Protein AF-A0A2N6F2G3-F1 (afdb_monomer_lite)

Foldseek 3Di:
DPDPVQLVVLLCPQPPQVPWDKDWDWDQDPVGAIAIEIETEDPRDDPVCCVPRNQVSNQVRVVVVHDWDPVDPFTRYKYFYAYPVGTDDIHTHD

Secondary structure (DSSP, 8-state):
---HHHHHHHHHTSTTTTTSEEEEEEEE-TTS-EEEEEEEE-SS--HHHIIIIIHHHHHHHHTTTS---TT-TT-SEEEEEEETTEEEEEE---

Structure (mmCIF, N/CA/C/O backbone):
data_AF-A0A2N6F2G3-F1
#
_entry.id   AF-A0A2N6F2G3-F1
#
loop_
_atom_site.group_PDB
_atom_site.id
_atom_site.type_symbol
_atom_site.label_atom_id
_atom_site.label_alt_id
_atom_site.label_comp_id
_atom_site.label_asym_id
_atom_site.label_entity_id
_atom_site.label_seq_id
_atom_site.pdbx_PDB_ins_code
_atom_site.Cartn_x
_atom_site.Cartn_y
_atom_site.Cartn_z
_atom_site.occupancy
_atom_site.B_iso_or_equiv
_atom_site.auth_seq_id
_atom_site.auth_comp_id
_atom_site.auth_asym_id
_atom_site.auth_atom_id
_atom_site.pdbx_PDB_model_num
ATOM 1 N N . MET A 1 1 ? -19.729 -1.629 9.096 1.00 50.81 1 MET A N 1
ATOM 2 C CA . MET A 1 1 ? -18.829 -2.278 8.124 1.00 50.81 1 MET A CA 1
ATOM 3 C C . MET A 1 1 ? -18.410 -1.205 7.137 1.00 50.81 1 MET A C 1
ATOM 5 O O . MET A 1 1 ? -19.274 -0.649 6.472 1.00 50.81 1 MET A O 1
ATOM 9 N N . MET A 1 2 ? -17.144 -0.799 7.157 1.00 56.72 2 MET A N 1
ATOM 10 C CA . MET A 1 2 ? -16.638 0.204 6.222 1.00 56.72 2 MET A CA 1
ATOM 11 C C . MET A 1 2 ? -16.673 -0.402 4.816 1.00 56.72 2 MET A C 1
ATOM 13 O O . MET A 1 2 ? -16.222 -1.533 4.633 1.00 56.72 2 MET A O 1
ATOM 17 N N . THR A 1 3 ? -17.303 0.274 3.855 1.00 63.66 3 THR A N 1
ATOM 18 C CA . THR A 1 3 ? -17.503 -0.307 2.525 1.00 63.66 3 THR A CA 1
ATOM 19 C C . THR A 1 3 ? -16.188 -0.328 1.761 1.00 63.66 3 THR A C 1
ATOM 21 O O . THR A 1 3 ? -15.356 0.576 1.863 1.00 63.66 3 THR A O 1
ATOM 24 N N . THR A 1 4 ? -16.004 -1.386 0.981 1.00 62.72 4 THR A N 1
ATOM 25 C CA . THR A 1 4 ? -14.844 -1.630 0.124 1.00 62.72 4 THR A CA 1
ATOM 26 C C . THR A 1 4 ? -14.483 -0.407 -0.726 1.00 62.72 4 THR A C 1
ATOM 28 O O . THR A 1 4 ? -13.304 -0.151 -0.947 1.00 62.72 4 THR A O 1
ATOM 31 N N . ASP A 1 5 ? -15.449 0.391 -1.159 1.00 70.81 5 ASP A N 1
ATOM 32 C CA . ASP A 1 5 ? -15.207 1.542 -2.035 1.00 70.81 5 ASP A CA 1
ATOM 33 C C . ASP A 1 5 ? -14.374 2.644 -1.372 1.00 70.81 5 ASP A C 1
ATOM 35 O O . ASP A 1 5 ? -13.566 3.284 -2.039 1.00 70.81 5 ASP A O 1
ATOM 39 N N . VAL A 1 6 ? -14.486 2.814 -0.050 1.00 77.88 6 VAL A N 1
ATOM 40 C CA . VAL A 1 6 ? -13.778 3.885 0.665 1.00 77.88 6 VAL A CA 1
ATOM 41 C C . VAL A 1 6 ? -12.271 3.637 0.696 1.00 77.88 6 VAL A C 1
ATOM 43 O O . VAL A 1 6 ? -11.500 4.570 0.510 1.00 77.88 6 VAL A O 1
ATOM 46 N N . LEU A 1 7 ? -11.837 2.388 0.885 1.00 79.00 7 LEU A N 1
ATOM 47 C CA . LEU A 1 7 ? -10.413 2.038 0.972 1.00 79.00 7 LEU A CA 1
ATOM 48 C C . LEU A 1 7 ? -9.697 2.175 -0.376 1.00 79.00 7 LEU A C 1
ATOM 50 O O . LEU A 1 7 ? -8.578 2.680 -0.438 1.00 79.00 7 LEU A O 1
ATOM 54 N N . GLU A 1 8 ? -10.344 1.744 -1.463 1.00 76.62 8 GLU A N 1
ATOM 55 C CA . GLU A 1 8 ? -9.773 1.897 -2.805 1.00 76.62 8 GLU A CA 1
ATOM 56 C C . GLU A 1 8 ? -9.733 3.364 -3.223 1.00 76.62 8 GLU A C 1
ATOM 58 O O . GLU A 1 8 ? -8.705 3.835 -3.702 1.00 76.62 8 GLU A O 1
ATOM 63 N N . GLU A 1 9 ? -10.821 4.096 -2.992 1.00 81.38 9 GLU A N 1
ATOM 64 C CA . GLU A 1 9 ? -10.885 5.527 -3.268 1.00 81.38 9 GLU A CA 1
ATOM 65 C C . GLU A 1 9 ? -9.810 6.293 -2.491 1.00 81.38 9 GLU A C 1
ATOM 67 O O . GLU A 1 9 ? -9.147 7.174 -3.035 1.00 81.38 9 GLU A O 1
ATOM 72 N N . ALA A 1 10 ? -9.577 5.927 -1.231 1.00 84.50 10 ALA A N 1
ATOM 73 C CA . ALA A 1 10 ? -8.562 6.571 -0.418 1.00 84.50 10 ALA A CA 1
ATOM 74 C C . ALA A 1 10 ? -7.148 6.347 -0.992 1.00 84.50 10 ALA A C 1
ATOM 76 O O . ALA A 1 10 ? -6.387 7.304 -1.132 1.00 84.50 10 ALA A O 1
ATOM 77 N N . ILE A 1 11 ? -6.811 5.127 -1.423 1.00 84.31 11 ILE A N 1
ATOM 78 C CA . ILE A 1 11 ? -5.513 4.847 -2.064 1.00 84.31 11 ILE A CA 1
ATOM 79 C C . ILE A 1 11 ? -5.394 5.524 -3.426 1.00 84.31 11 ILE A C 1
ATOM 81 O O . ILE A 1 11 ? -4.333 6.050 -3.755 1.00 84.31 11 ILE A O 1
ATOM 85 N N . ARG A 1 12 ? -6.468 5.560 -4.220 1.00 84.19 12 ARG A N 1
ATOM 86 C CA . ARG A 1 12 ? -6.473 6.241 -5.524 1.00 84.19 12 ARG A CA 1
ATOM 87 C C . ARG A 1 12 ? -6.195 7.740 -5.413 1.00 84.19 12 ARG A C 1
ATOM 89 O O . ARG A 1 12 ? -5.705 8.331 -6.375 1.00 84.19 12 ARG A O 1
ATOM 96 N N . ARG A 1 13 ? -6.468 8.350 -4.254 1.00 85.56 13 ARG A N 1
ATOM 97 C CA . ARG A 1 13 ? -6.136 9.755 -3.961 1.00 85.56 13 ARG A CA 1
ATOM 98 C C . ARG A 1 13 ? -4.654 9.985 -3.679 1.00 85.56 13 ARG A C 1
ATOM 100 O O . ARG A 1 13 ? -4.216 11.134 -3.728 1.00 85.56 13 ARG A O 1
ATOM 107 N N . VAL A 1 14 ? -3.869 8.937 -3.424 1.00 86.88 14 VAL A N 1
ATOM 108 C CA . VAL A 1 14 ? -2.413 9.063 -3.338 1.00 86.88 14 VAL A CA 1
ATOM 109 C C . VAL A 1 14 ? -1.873 9.383 -4.733 1.00 86.88 14 VAL A C 1
ATOM 111 O O . VAL A 1 14 ? -2.027 8.616 -5.689 1.00 86.88 14 VAL A O 1
ATOM 114 N N . LYS A 1 15 ? -1.243 10.555 -4.861 1.00 81.88 15 LYS A N 1
ATOM 115 C CA . LYS A 1 15 ? -0.630 11.011 -6.113 1.00 81.88 15 LYS A CA 1
ATOM 116 C C . LYS A 1 15 ? 0.387 9.971 -6.597 1.00 81.88 15 LYS A C 1
ATOM 118 O O . LYS A 1 15 ? 1.212 9.527 -5.815 1.00 81.88 15 LYS A O 1
ATOM 123 N N . GLY A 1 16 ? 0.314 9.597 -7.875 1.00 79.69 16 GLY A N 1
ATOM 124 C CA . GLY A 1 16 ? 1.142 8.538 -8.474 1.00 79.69 16 GLY A CA 1
ATOM 125 C C . GLY A 1 16 ? 0.425 7.188 -8.600 1.00 79.69 16 GLY A C 1
ATOM 126 O O . GLY A 1 16 ? 0.755 6.401 -9.481 1.00 79.69 16 GLY A O 1
ATOM 127 N N . LEU A 1 17 ? -0.634 6.948 -7.816 1.00 85.88 17 LEU A N 1
ATOM 128 C CA . LEU A 1 17 ? -1.391 5.690 -7.865 1.00 85.88 17 LEU A CA 1
ATOM 129 C C . LEU A 1 17 ? -2.667 5.755 -8.717 1.00 85.88 17 LEU A C 1
ATOM 131 O O . LEU A 1 17 ? -3.229 4.718 -9.061 1.00 85.88 17 LEU A O 1
ATOM 135 N N . SER A 1 18 ? -3.117 6.946 -9.118 1.00 81.06 18 SER A N 1
ATOM 136 C CA . SER A 1 18 ? -4.379 7.137 -9.854 1.00 81.06 18 SER A CA 1
ATOM 137 C C . SER A 1 18 ? -4.449 6.398 -11.198 1.00 81.06 18 SER A C 1
ATOM 139 O O . SER A 1 18 ? -5.534 6.006 -11.623 1.00 81.06 18 SER A O 1
ATOM 141 N N . LEU A 1 19 ? -3.302 6.181 -11.848 1.00 79.25 19 LEU A N 1
ATOM 142 C CA . LEU A 1 19 ? -3.184 5.476 -13.132 1.00 79.25 19 LEU A CA 1
ATOM 143 C C . LEU A 1 19 ? -2.952 3.964 -12.980 1.00 79.25 19 LEU A C 1
ATOM 145 O O . LEU A 1 19 ? -2.891 3.249 -13.981 1.00 79.25 19 LEU A O 1
ATOM 149 N N . CYS A 1 20 ? -2.802 3.473 -11.750 1.00 85.38 20 CYS A N 1
ATOM 150 C CA . CYS A 1 20 ? -2.522 2.069 -11.489 1.00 85.38 20 CYS A CA 1
ATOM 151 C C . CYS A 1 20 ? -3.805 1.226 -11.498 1.00 85.38 20 CYS A C 1
ATOM 153 O O . CYS A 1 20 ? -4.921 1.715 -11.278 1.00 85.38 20 CYS A O 1
ATOM 155 N N . ARG A 1 21 ? -3.639 -0.076 -11.745 1.00 86.62 21 ARG A N 1
ATOM 156 C CA . ARG A 1 21 ? -4.708 -1.063 -11.564 1.00 86.62 21 ARG A CA 1
ATOM 157 C C . ARG A 1 21 ? -4.634 -1.629 -10.155 1.00 86.62 21 ARG A C 1
ATOM 159 O O . ARG A 1 21 ? -3.546 -1.837 -9.629 1.00 86.62 21 ARG A O 1
ATOM 166 N N . PHE A 1 22 ? -5.795 -1.895 -9.567 1.00 85.88 22 PHE A N 1
ATOM 167 C CA . PHE A 1 22 ? -5.894 -2.381 -8.197 1.00 85.88 22 PHE A CA 1
ATOM 168 C C . PHE A 1 22 ? -6.645 -3.705 -8.162 1.00 85.88 22 PHE A C 1
ATOM 170 O O . PHE A 1 22 ? -7.708 -3.835 -8.767 1.00 85.88 22 PHE A O 1
ATOM 177 N N . ALA A 1 23 ? -6.109 -4.662 -7.415 1.00 84.12 23 ALA A N 1
ATOM 178 C CA . ALA A 1 23 ? -6.828 -5.847 -6.972 1.00 84.12 23 ALA A CA 1
ATOM 179 C C . ALA A 1 23 ? -6.767 -5.917 -5.448 1.00 84.12 23 ALA A C 1
ATOM 181 O O . ALA A 1 23 ? -5.814 -5.447 -4.829 1.00 84.12 23 ALA A O 1
ATOM 182 N N . ARG A 1 24 ? -7.803 -6.470 -4.822 1.00 77.00 24 ARG A N 1
ATOM 183 C CA . ARG A 1 24 ? -7.920 -6.509 -3.363 1.00 77.00 24 ARG A CA 1
ATOM 184 C C . ARG A 1 24 ? -8.274 -7.911 -2.915 1.00 77.00 24 ARG A C 1
ATOM 186 O O . ARG A 1 24 ? -9.124 -8.556 -3.522 1.00 77.00 24 ARG A O 1
ATOM 193 N N . VAL A 1 25 ? -7.619 -8.360 -1.853 1.00 79.81 25 VAL A N 1
ATOM 194 C CA . VAL A 1 25 ? -7.856 -9.664 -1.241 1.00 79.81 25 VAL A CA 1
ATOM 195 C C . VAL A 1 25 ? -8.083 -9.445 0.247 1.00 79.81 25 VAL A C 1
ATOM 197 O O . VAL A 1 25 ? -7.206 -8.950 0.953 1.00 79.81 25 VAL A O 1
ATOM 200 N N . TRP A 1 26 ? -9.279 -9.802 0.708 1.00 78.44 26 TRP A N 1
ATOM 201 C CA . TRP A 1 26 ? -9.607 -9.869 2.127 1.00 78.44 26 TRP A CA 1
ATOM 202 C C . TRP A 1 26 ? -9.359 -11.287 2.622 1.00 78.44 26 TRP A C 1
ATOM 204 O O . TRP A 1 26 ? -9.841 -12.247 2.020 1.00 78.44 26 TRP A O 1
ATOM 214 N N . GLY A 1 27 ? -8.601 -11.410 3.707 1.00 70.69 27 GLY A N 1
ATOM 215 C CA . GLY A 1 27 ? -8.412 -12.669 4.416 1.00 70.69 27 GLY A CA 1
ATOM 216 C C . GLY A 1 27 ? -8.943 -12.553 5.835 1.00 70.69 27 GLY A C 1
ATOM 217 O O . GLY A 1 27 ? -8.531 -11.659 6.571 1.00 70.69 27 GLY A O 1
ATOM 218 N N . GLU A 1 28 ? -9.829 -13.461 6.225 1.00 72.19 28 GLU A N 1
ATOM 219 C CA . GLU A 1 28 ? -10.150 -13.694 7.631 1.00 72.19 28 GLU A CA 1
ATOM 220 C C . GLU A 1 28 ? -9.241 -14.804 8.160 1.00 72.19 28 GLU A C 1
ATOM 222 O O . GLU A 1 28 ? -9.066 -15.842 7.516 1.00 72.19 28 GLU A O 1
ATOM 227 N N . PHE A 1 29 ? -8.631 -14.586 9.322 1.00 66.62 29 PHE A N 1
ATOM 228 C CA . PHE A 1 29 ? -7.844 -15.614 9.992 1.00 66.62 29 PHE A CA 1
ATOM 229 C C . PHE A 1 29 ? -8.718 -16.428 10.920 1.00 66.62 29 PHE A C 1
ATOM 231 O O . PHE A 1 29 ? -9.651 -15.925 11.542 1.00 66.62 29 PHE A O 1
ATOM 238 N N . HIS A 1 30 ? -8.305 -17.676 11.114 1.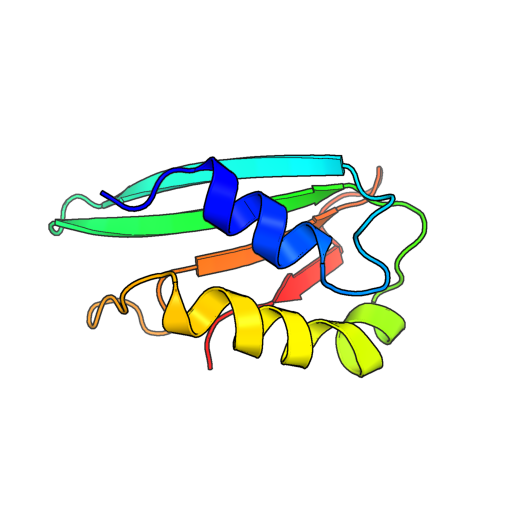00 65.94 30 HIS A N 1
ATOM 239 C CA . HIS A 1 30 ? -8.888 -18.580 12.098 1.00 65.94 30 HIS A CA 1
ATOM 240 C C . HIS A 1 30 ? -8.905 -18.025 13.535 1.00 65.94 30 HIS A C 1
ATOM 242 O O . HIS A 1 30 ? -9.627 -18.549 14.373 1.00 65.94 30 HIS A O 1
ATOM 248 N N . THR A 1 31 ? -8.118 -16.982 13.830 1.00 67.56 31 THR A N 1
ATOM 249 C CA . THR A 1 31 ? -8.040 -16.340 15.149 1.00 67.56 31 THR A CA 1
ATOM 250 C C . THR A 1 31 ? -9.028 -15.180 15.315 1.00 67.56 31 THR A C 1
ATOM 252 O O . THR A 1 31 ? -9.078 -14.565 16.371 1.00 67.56 31 THR A O 1
ATOM 255 N N . GLY A 1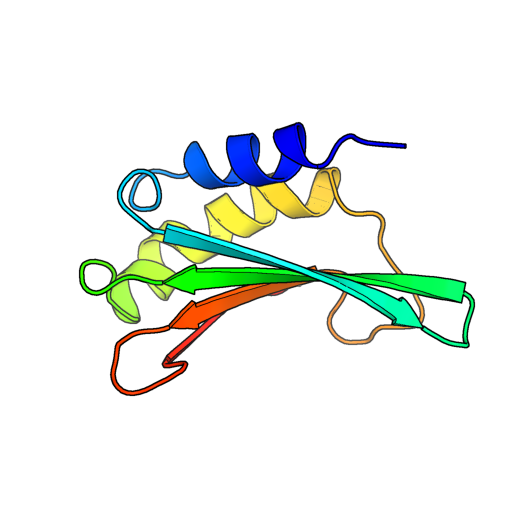 32 ? -9.853 -14.884 14.303 1.00 62.47 32 GLY A N 1
ATOM 256 C CA . GLY A 1 32 ? -10.858 -13.815 14.369 1.00 62.47 32 GLY A CA 1
ATOM 257 C C . GLY A 1 32 ? -10.363 -12.444 13.903 1.00 62.47 32 GLY A C 1
ATOM 258 O O . GLY A 1 32 ? -11.088 -11.461 14.025 1.00 62.47 32 GLY A O 1
ATOM 259 N N . GLY A 1 33 ? -9.155 -12.369 13.341 1.00 68.31 33 GLY A N 1
ATOM 260 C CA . GLY A 1 33 ? -8.613 -11.162 12.722 1.00 68.31 33 GLY A CA 1
ATOM 261 C C . GLY A 1 33 ? -8.897 -11.059 11.224 1.00 68.31 33 GLY A C 1
ATOM 262 O O . GLY A 1 33 ? -9.022 -12.068 10.533 1.00 68.31 33 GLY A O 1
ATOM 263 N N . THR A 1 34 ? -8.906 -9.839 10.695 1.00 72.81 34 THR A N 1
ATOM 264 C CA . THR A 1 34 ? -9.006 -9.575 9.252 1.00 72.81 34 THR A CA 1
ATOM 265 C C . THR A 1 34 ? -7.699 -8.966 8.745 1.00 72.81 34 THR A C 1
ATOM 267 O O . THR A 1 34 ? -7.081 -8.159 9.435 1.00 72.81 34 THR A O 1
ATOM 270 N N . PHE A 1 35 ? -7.265 -9.344 7.544 1.00 85.25 35 PHE A N 1
ATOM 271 C CA . PHE A 1 35 ? -6.157 -8.703 6.838 1.00 85.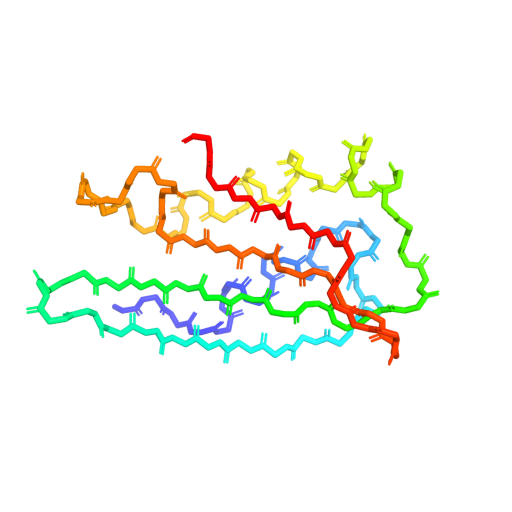25 35 PHE A CA 1
ATOM 272 C C . PHE A 1 35 ? -6.584 -8.259 5.453 1.00 85.25 35 PHE A C 1
ATOM 274 O O . PHE A 1 35 ? -7.255 -8.989 4.717 1.00 85.25 35 PHE A O 1
ATOM 281 N N . LEU A 1 36 ? -6.139 -7.059 5.108 1.00 87.31 36 LEU A N 1
ATOM 282 C CA . LEU A 1 36 ? -6.369 -6.449 3.815 1.00 87.31 36 LEU A CA 1
ATOM 283 C C . LEU A 1 36 ? -5.084 -6.473 2.985 1.00 87.31 36 LEU A C 1
ATOM 285 O O . LEU A 1 36 ? -4.130 -5.764 3.288 1.00 87.31 36 LEU A O 1
ATOM 289 N N . LEU A 1 37 ? -5.080 -7.237 1.896 1.00 89.00 37 LEU A N 1
ATOM 290 C CA . LEU A 1 37 ? -4.048 -7.148 0.869 1.00 89.00 37 LEU A CA 1
ATOM 291 C C . LEU A 1 37 ? -4.557 -6.309 -0.301 1.00 89.00 37 LEU A C 1
ATOM 293 O O . LEU A 1 37 ? -5.636 -6.559 -0.842 1.00 89.00 37 LEU A O 1
ATOM 297 N N . ILE A 1 38 ? -3.747 -5.351 -0.731 1.00 90.88 38 ILE A N 1
ATOM 298 C CA . ILE A 1 38 ? -4.022 -4.505 -1.889 1.00 90.88 38 ILE A CA 1
ATOM 299 C C . ILE A 1 38 ? -2.869 -4.669 -2.859 1.00 90.88 38 ILE A C 1
ATOM 301 O O . ILE A 1 38 ? -1.723 -4.389 -2.533 1.00 90.88 38 ILE A O 1
ATOM 305 N N . VAL A 1 39 ? -3.175 -5.140 -4.055 1.00 91.69 39 VAL A N 1
ATOM 306 C CA . VAL A 1 39 ? -2.214 -5.325 -5.134 1.00 91.69 39 VAL A CA 1
ATOM 307 C C . VAL A 1 39 ? -2.338 -4.138 -6.072 1.00 91.69 39 VAL A C 1
ATOM 309 O O . VAL A 1 39 ? -3.403 -3.909 -6.644 1.00 91.69 39 VAL A O 1
ATOM 312 N N . VAL A 1 40 ? -1.248 -3.399 -6.231 1.00 92.56 40 VAL A N 1
ATOM 313 C CA . VAL A 1 40 ? -1.106 -2.306 -7.188 1.00 92.56 40 VAL A CA 1
ATOM 314 C C . VAL A 1 40 ? -0.320 -2.839 -8.377 1.00 92.56 40 VAL A C 1
ATOM 316 O O . VAL A 1 40 ? 0.893 -3.035 -8.304 1.00 92.56 40 VAL A O 1
ATOM 319 N N . GLU A 1 41 ? -1.022 -3.100 -9.474 1.00 93.12 41 GLU A N 1
ATOM 320 C CA . GLU A 1 41 ? -0.399 -3.479 -10.736 1.00 93.12 41 GLU A CA 1
ATOM 321 C C . GLU A 1 41 ? -0.016 -2.220 -11.513 1.00 93.12 41 GLU A C 1
ATOM 323 O O . GLU A 1 41 ? -0.867 -1.395 -11.874 1.00 93.12 41 GLU A O 1
ATOM 328 N N . THR A 1 42 ? 1.284 -2.061 -11.748 1.00 89.38 42 THR A N 1
ATOM 329 C CA . THR A 1 42 ? 1.852 -0.853 -12.341 1.00 89.38 42 THR A CA 1
ATOM 330 C C . THR A 1 42 ? 3.164 -1.138 -13.062 1.00 89.38 42 THR A C 1
ATOM 332 O O . THR A 1 42 ? 3.971 -1.951 -12.624 1.00 89.38 42 THR A O 1
ATOM 335 N N . ASN A 1 43 ? 3.369 -0.434 -14.175 1.00 87.00 43 ASN A N 1
ATOM 336 C CA . ASN A 1 43 ? 4.646 -0.366 -14.894 1.00 87.00 43 ASN A CA 1
ATOM 337 C C . ASN A 1 43 ? 5.212 1.066 -14.907 1.00 87.00 43 ASN A C 1
ATOM 339 O O . ASN A 1 43 ? 6.175 1.340 -15.615 1.00 87.00 43 ASN A O 1
ATOM 343 N N . VAL A 1 44 ? 4.569 1.993 -14.186 1.00 86.94 44 VAL A N 1
ATOM 344 C CA . VAL A 1 44 ? 4.923 3.422 -14.179 1.00 86.94 44 VAL A CA 1
ATOM 345 C C . VAL A 1 44 ? 5.501 3.883 -12.847 1.00 86.94 44 VAL A C 1
ATOM 347 O O . VAL A 1 44 ? 6.178 4.902 -12.822 1.00 86.94 44 VAL A O 1
ATOM 350 N N . VAL A 1 45 ? 5.262 3.132 -11.769 1.00 89.81 45 VAL A N 1
ATOM 351 C CA . VAL A 1 45 ? 5.817 3.412 -10.443 1.00 89.81 45 VAL A CA 1
ATOM 352 C C . VAL A 1 45 ? 7.071 2.573 -10.230 1.00 89.81 45 VAL A C 1
ATOM 354 O O . VAL A 1 45 ? 7.050 1.359 -10.430 1.00 89.81 45 VAL A O 1
ATOM 357 N N . SER A 1 46 ? 8.153 3.220 -9.804 1.00 91.12 46 SER A N 1
ATOM 358 C CA . SER A 1 46 ? 9.428 2.558 -9.495 1.00 91.12 46 SER A CA 1
ATOM 359 C C . SER A 1 46 ? 9.582 2.255 -7.995 1.00 91.12 46 SER A C 1
ATOM 361 O O . SER A 1 46 ? 8.969 2.946 -7.180 1.00 91.12 46 SER A O 1
ATOM 363 N N . PRO A 1 47 ? 10.441 1.294 -7.592 1.00 91.88 47 PRO A N 1
ATOM 364 C CA . PRO A 1 47 ? 10.756 1.061 -6.177 1.00 91.88 47 PRO A CA 1
AT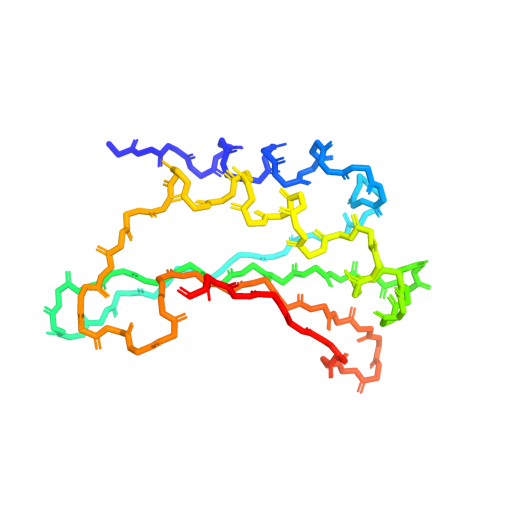OM 365 C C . PRO A 1 47 ? 11.207 2.334 -5.442 1.00 91.88 47 PRO A C 1
ATOM 367 O O . PRO A 1 47 ? 10.742 2.637 -4.348 1.00 91.88 47 PRO A O 1
ATOM 370 N N . THR A 1 48 ? 12.053 3.145 -6.084 1.00 92.69 48 THR A N 1
ATOM 371 C CA . THR A 1 48 ? 12.531 4.417 -5.522 1.00 92.69 48 THR A CA 1
ATOM 372 C C . THR A 1 48 ? 11.398 5.420 -5.306 1.00 92.69 48 THR A C 1
ATOM 374 O O . THR A 1 48 ? 11.381 6.129 -4.305 1.00 92.69 48 THR A O 1
ATOM 377 N N . GLU A 1 49 ? 10.426 5.485 -6.216 1.00 91.75 49 GLU A N 1
ATOM 378 C CA . GLU A 1 49 ? 9.249 6.340 -6.039 1.00 91.75 49 GLU A CA 1
ATOM 379 C C . GLU A 1 49 ? 8.395 5.873 -4.855 1.00 91.75 49 GLU A C 1
ATOM 381 O O . GLU A 1 49 ? 7.927 6.702 -4.071 1.00 91.75 49 GLU A O 1
ATOM 386 N N . ILE A 1 50 ? 8.248 4.557 -4.670 1.00 91.00 50 ILE A N 1
ATOM 387 C CA . ILE A 1 50 ? 7.526 3.994 -3.524 1.00 91.00 50 ILE A CA 1
ATOM 388 C C . ILE A 1 50 ? 8.187 4.421 -2.220 1.00 91.00 50 ILE A C 1
ATOM 390 O O . ILE A 1 50 ? 7.511 4.970 -1.349 1.00 91.00 50 ILE A O 1
ATOM 394 N N . GLU A 1 51 ? 9.498 4.213 -2.111 1.00 91.12 51 GLU A N 1
ATOM 395 C CA . GLU A 1 51 ? 10.285 4.562 -0.931 1.00 91.12 51 GLU A CA 1
ATOM 396 C C . GLU A 1 51 ? 10.222 6.059 -0.612 1.00 91.12 51 GLU A C 1
ATOM 398 O O . GLU A 1 51 ? 9.928 6.432 0.521 1.00 91.12 51 GLU A O 1
ATOM 403 N N . LEU A 1 52 ? 10.456 6.914 -1.610 1.00 90.06 52 LEU A N 1
ATOM 404 C CA . LEU A 1 52 ? 10.627 8.349 -1.386 1.00 90.06 52 LEU A CA 1
ATOM 405 C C . LEU A 1 52 ? 9.314 9.131 -1.329 1.00 90.06 52 LEU A C 1
ATOM 407 O O . LEU A 1 52 ? 9.288 10.220 -0.757 1.00 90.06 52 LEU A O 1
ATOM 411 N N . THR A 1 53 ? 8.243 8.639 -1.960 1.00 91.19 53 THR A N 1
ATOM 412 C CA . THR A 1 53 ? 7.047 9.468 -2.193 1.00 91.19 53 THR A CA 1
ATOM 413 C C . THR A 1 53 ? 5.719 8.810 -1.857 1.00 91.19 53 THR A C 1
ATOM 415 O O . THR A 1 53 ? 4.774 9.536 -1.559 1.00 91.19 53 THR A O 1
ATOM 418 N N . LEU A 1 54 ? 5.611 7.476 -1.873 1.00 92.50 54 LEU A N 1
ATOM 419 C CA . LEU A 1 54 ? 4.311 6.804 -1.731 1.00 92.50 54 LEU A CA 1
ATOM 420 C C . LEU A 1 54 ? 4.126 6.117 -0.380 1.00 92.50 54 LEU A C 1
ATOM 422 O O . LEU A 1 54 ? 2.998 6.060 0.108 1.00 92.50 54 LEU A O 1
ATOM 426 N N . ARG A 1 55 ? 5.202 5.620 0.240 1.00 93.94 55 ARG A N 1
ATOM 427 C CA . ARG A 1 55 ? 5.140 4.835 1.482 1.00 93.94 55 ARG A CA 1
ATOM 428 C C . ARG A 1 55 ? 4.389 5.567 2.592 1.00 93.94 55 ARG A C 1
ATOM 430 O O . ARG A 1 55 ? 3.441 5.015 3.147 1.00 93.94 55 ARG A O 1
ATOM 437 N N . GLU A 1 56 ? 4.769 6.811 2.867 1.00 93.56 56 GLU A N 1
ATOM 438 C CA . GLU A 1 56 ? 4.164 7.586 3.950 1.00 93.56 56 GLU A CA 1
ATOM 439 C C . GLU A 1 56 ? 2.715 8.012 3.651 1.00 93.56 56 GLU A C 1
ATOM 441 O O . GLU A 1 56 ? 1.836 7.739 4.471 1.00 93.56 56 GLU A O 1
ATOM 446 N N . PRO A 1 57 ? 2.382 8.550 2.460 1.00 94.00 57 PRO A N 1
ATOM 447 C CA . PRO A 1 57 ? 0.987 8.820 2.112 1.00 94.00 57 PRO A CA 1
ATOM 448 C C . PRO A 1 57 ? 0.071 7.594 2.174 1.00 94.00 57 PRO A C 1
ATOM 450 O O . PRO A 1 57 ? -1.067 7.703 2.626 1.00 94.00 57 PRO A O 1
ATOM 453 N N . ILE A 1 58 ? 0.550 6.421 1.746 1.00 93.31 58 ILE A N 1
ATOM 454 C CA . ILE A 1 58 ? -0.220 5.173 1.826 1.00 93.31 58 ILE A CA 1
ATOM 455 C C . ILE A 1 58 ? -0.527 4.828 3.284 1.00 93.31 58 ILE A C 1
ATOM 457 O O . ILE A 1 58 ? -1.676 4.521 3.604 1.00 93.31 58 ILE A O 1
ATOM 461 N N . ARG A 1 59 ? 0.470 4.915 4.173 1.00 92.44 59 ARG A N 1
ATOM 462 C CA . ARG A 1 59 ? 0.290 4.677 5.612 1.00 92.44 59 ARG A CA 1
ATOM 463 C C . ARG A 1 59 ? -0.706 5.652 6.223 1.00 92.44 59 ARG A C 1
ATOM 465 O O . ARG A 1 59 ? -1.671 5.215 6.844 1.00 92.44 59 ARG A O 1
ATOM 472 N N . MET A 1 60 ? -0.534 6.950 5.973 1.00 91.94 60 MET A N 1
ATOM 473 C CA . MET A 1 60 ? -1.442 7.992 6.462 1.00 91.94 60 MET A CA 1
ATOM 474 C C . MET A 1 60 ? -2.899 7.740 6.070 1.00 91.94 60 MET A C 1
ATOM 476 O O . MET A 1 60 ? -3.813 8.043 6.835 1.00 91.94 60 MET A O 1
ATOM 480 N N . VAL A 1 61 ? -3.118 7.209 4.868 1.00 90.81 61 VAL A N 1
ATOM 481 C CA . VAL A 1 61 ? -4.456 6.951 4.354 1.00 90.81 61 VAL A CA 1
ATOM 482 C C . VAL A 1 61 ? -5.034 5.637 4.876 1.00 90.81 61 VAL A C 1
ATOM 484 O O . VAL A 1 61 ? -6.222 5.601 5.175 1.00 90.81 61 VAL A O 1
ATOM 487 N N . LEU A 1 62 ? -4.249 4.562 4.986 1.00 88.75 62 LEU A N 1
ATOM 488 C CA . LEU A 1 62 ? -4.782 3.233 5.313 1.00 88.75 62 LEU A CA 1
ATOM 489 C C . LEU A 1 62 ? -4.823 2.908 6.800 1.00 88.75 62 LEU A C 1
ATOM 491 O O . LEU A 1 62 ? -5.791 2.290 7.242 1.00 88.75 62 LEU A O 1
ATOM 495 N N . THR A 1 63 ? -3.825 3.335 7.574 1.00 89.31 63 THR A N 1
ATOM 496 C CA . THR A 1 63 ? -3.762 3.085 9.021 1.00 89.31 63 THR A CA 1
ATOM 497 C C . THR A 1 63 ? -5.037 3.496 9.770 1.00 89.31 63 THR A C 1
ATOM 499 O O . THR A 1 63 ? -5.542 2.679 10.532 1.00 89.31 63 THR A O 1
ATOM 502 N N . PRO A 1 64 ? -5.644 4.682 9.550 1.00 88.00 64 PRO A N 1
ATOM 503 C CA . PRO A 1 64 ? -6.869 5.045 10.269 1.00 88.00 64 PRO A CA 1
ATOM 504 C C . PRO A 1 64 ? -8.125 4.299 9.786 1.00 88.00 64 PRO A C 1
ATOM 506 O O . PRO A 1 64 ? -9.161 4.368 10.444 1.00 88.00 64 PRO A O 1
ATOM 509 N N . LEU A 1 65 ? -8.073 3.631 8.628 1.00 85.38 65 LEU A N 1
ATOM 510 C CA . LEU A 1 65 ? -9.234 2.991 7.997 1.00 85.38 65 LEU A CA 1
ATOM 511 C C . LEU A 1 65 ? -9.287 1.480 8.232 1.00 85.38 65 LEU A C 1
ATOM 513 O O . LEU A 1 65 ? -10.359 0.880 8.139 1.00 85.38 65 LEU A O 1
ATOM 517 N N . VAL A 1 66 ? -8.143 0.862 8.514 1.00 84.06 66 VAL A N 1
ATOM 518 C CA . VAL A 1 66 ? -8.039 -0.569 8.787 1.00 84.06 66 VAL A CA 1
ATOM 519 C C . VAL A 1 66 ? -7.733 -0.751 10.271 1.00 84.06 66 VAL A C 1
ATOM 521 O O . VAL A 1 66 ? -6.649 -0.363 10.703 1.00 84.06 66 VAL A O 1
ATOM 524 N N . PRO A 1 67 ? -8.652 -1.344 11.052 1.00 79.12 67 PRO A N 1
ATOM 525 C CA . PRO A 1 67 ? -8.404 -1.629 12.458 1.00 79.12 67 PRO A CA 1
ATOM 526 C C . PRO 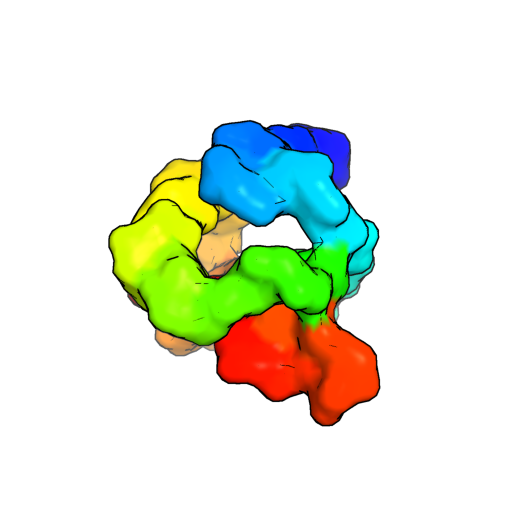A 1 67 ? -7.135 -2.458 12.647 1.00 79.12 67 PRO A C 1
ATOM 528 O O . PRO A 1 67 ? -6.886 -3.402 11.893 1.00 79.12 67 PRO A O 1
ATOM 531 N N . GLU A 1 68 ? -6.358 -2.125 13.672 1.00 79.00 68 GLU A N 1
ATOM 532 C CA . GLU A 1 68 ? -5.223 -2.948 14.067 1.00 79.00 68 GLU A CA 1
ATOM 533 C C . GLU A 1 68 ? -5.687 -4.289 14.638 1.00 79.00 68 GLU A C 1
ATOM 535 O O . GLU A 1 68 ? -6.655 -4.387 15.394 1.00 79.00 68 GLU A O 1
ATOM 540 N N . ASN A 1 69 ? -4.944 -5.328 14.287 1.00 76.69 69 ASN A N 1
ATOM 541 C CA . ASN A 1 69 ? -5.022 -6.653 14.849 1.00 76.69 69 ASN A CA 1
ATOM 542 C C . ASN A 1 69 ? -3.770 -6.862 15.714 1.00 76.69 69 ASN A C 1
ATOM 544 O O . ASN A 1 69 ? -2.676 -7.004 15.158 1.00 76.69 69 ASN A O 1
ATOM 548 N N . PRO A 1 70 ? -3.912 -6.914 17.049 1.00 72.12 70 PRO A N 1
ATOM 549 C CA . PRO A 1 70 ? -2.782 -7.051 17.966 1.00 72.12 70 PRO A CA 1
ATOM 550 C C . PRO A 1 70 ? -2.035 -8.385 17.819 1.00 72.12 70 PRO A C 1
ATOM 552 O O . PRO A 1 70 ? -0.913 -8.513 18.294 1.00 72.12 70 PRO A O 1
ATOM 555 N N . GLU A 1 71 ? -2.614 -9.380 17.142 1.00 71.81 71 GLU A N 1
ATOM 556 C CA . GLU A 1 71 ? -1.958 -10.665 16.875 1.00 71.81 71 GLU A CA 1
ATOM 557 C C . GLU A 1 71 ? -0.957 -10.609 15.706 1.00 71.81 71 GLU A C 1
ATOM 559 O O . GLU A 1 71 ? -0.311 -11.609 15.386 1.00 71.81 71 GLU A O 1
ATOM 564 N N . ARG A 1 72 ? -0.841 -9.466 15.018 1.00 72.00 72 ARG A N 1
ATOM 565 C CA . ARG A 1 72 ? -0.008 -9.302 13.822 1.00 72.00 72 ARG A CA 1
ATOM 566 C C . ARG A 1 72 ? 1.200 -8.419 14.101 1.00 72.00 72 ARG A C 1
ATOM 568 O O . ARG A 1 72 ? 1.087 -7.201 14.111 1.00 72.00 72 ARG A O 1
ATOM 575 N N . GLU A 1 73 ? 2.382 -9.032 14.139 1.00 70.44 73 GLU A N 1
ATOM 576 C CA . GLU A 1 73 ? 3.664 -8.313 14.263 1.00 70.44 73 GLU A CA 1
ATOM 577 C C . GLU A 1 73 ? 3.929 -7.295 13.137 1.00 70.44 73 GLU A C 1
ATOM 579 O O . GLU A 1 73 ? 4.739 -6.397 13.310 1.00 70.44 73 GLU A O 1
ATOM 584 N N . ARG A 1 74 ? 3.280 -7.442 11.972 1.00 74.06 74 ARG A N 1
ATOM 585 C CA . ARG A 1 74 ? 3.444 -6.553 10.801 1.00 74.06 74 ARG A CA 1
ATOM 586 C C . ARG A 1 74 ? 2.155 -5.823 10.408 1.00 74.06 74 ARG A C 1
ATOM 588 O O . ARG A 1 74 ? 1.987 -5.424 9.257 1.00 74.06 74 ARG A O 1
ATOM 595 N N . GLY A 1 75 ? 1.215 -5.731 11.347 1.00 83.19 75 GLY A N 1
ATOM 596 C CA . GLY A 1 75 ? -0.060 -5.043 11.185 1.00 83.19 75 GLY A CA 1
ATOM 597 C C . GLY A 1 75 ? -1.087 -5.743 10.280 1.00 83.19 75 GLY A C 1
ATOM 598 O O . GLY A 1 75 ? -0.969 -6.917 9.921 1.00 83.19 75 GLY A O 1
ATOM 599 N N . SER A 1 76 ? -2.171 -5.023 9.973 1.00 88.19 76 SER A N 1
ATOM 600 C CA . SER A 1 76 ? -3.441 -5.604 9.474 1.00 88.19 76 SER A CA 1
ATOM 601 C C . SER A 1 76 ? -3.747 -5.318 8.008 1.00 88.19 76 SER A C 1
ATOM 603 O O . SER A 1 76 ? -4.803 -5.692 7.497 1.00 88.19 76 SER A O 1
ATOM 605 N N . TRP A 1 77 ? -2.810 -4.692 7.304 1.00 90.50 77 TRP A N 1
ATOM 606 C CA . TRP A 1 77 ? -2.902 -4.486 5.869 1.00 90.50 77 TRP A CA 1
ATOM 607 C C . TRP A 1 77 ? -1.532 -4.548 5.206 1.00 90.50 77 TRP A C 1
ATOM 609 O O . TRP A 1 77 ? -0.497 -4.449 5.858 1.00 90.50 77 TRP A O 1
ATOM 619 N N . MET A 1 78 ? -1.523 -4.731 3.892 1.00 92.12 78 MET A N 1
ATOM 620 C CA . MET A 1 78 ? -0.327 -4.616 3.072 1.00 92.12 78 MET A CA 1
ATOM 621 C C . MET A 1 78 ? -0.713 -4.140 1.679 1.00 92.12 78 MET A C 1
ATOM 623 O O . MET A 1 78 ? -1.665 -4.643 1.081 1.00 92.12 78 MET A O 1
ATOM 627 N N . VAL A 1 79 ? 0.055 -3.195 1.149 1.00 93.31 79 VAL A N 1
ATOM 628 C CA . VAL A 1 79 ? -0.004 -2.796 -0.255 1.00 93.31 79 VAL A CA 1
ATOM 629 C C . VAL A 1 79 ? 1.208 -3.388 -0.955 1.00 93.31 79 VAL A C 1
ATOM 631 O O . VAL A 1 79 ? 2.333 -3.074 -0.585 1.00 93.31 79 VAL A O 1
ATOM 634 N N . VAL A 1 80 ? 1.002 -4.250 -1.944 1.00 94.56 80 VAL A N 1
ATOM 635 C CA . VAL A 1 80 ? 2.075 -4.842 -2.752 1.00 94.56 80 VAL A CA 1
ATOM 636 C C . VAL A 1 80 ? 2.079 -4.230 -4.142 1.00 94.56 80 VAL A C 1
ATOM 638 O O . VAL A 1 80 ? 1.027 -4.046 -4.750 1.00 94.56 80 VAL A O 1
ATOM 641 N N . PHE A 1 81 ? 3.267 -3.942 -4.653 1.00 94.81 81 PHE A N 1
ATOM 642 C CA . PHE A 1 81 ? 3.475 -3.394 -5.983 1.00 94.81 81 PHE A CA 1
ATOM 643 C C . PHE A 1 81 ? 3.993 -4.484 -6.905 1.00 94.81 81 PHE A C 1
ATOM 645 O O . PHE A 1 81 ? 4.964 -5.176 -6.587 1.00 94.81 81 PHE A O 1
ATOM 652 N N . LYS A 1 82 ? 3.312 -4.658 -8.035 1.00 94.81 82 LYS A N 1
ATOM 653 C CA . LYS A 1 82 ? 3.562 -5.740 -8.981 1.00 94.81 82 LYS A CA 1
ATOM 654 C C . LYS A 1 82 ? 3.693 -5.195 -10.400 1.00 94.81 82 LYS A C 1
ATOM 656 O O . LYS A 1 82 ? 2.858 -4.407 -10.841 1.00 94.81 82 LYS A O 1
ATOM 661 N N . SER A 1 83 ? 4.702 -5.682 -11.116 1.00 91.69 83 SER A N 1
ATOM 662 C CA . SER A 1 83 ? 4.865 -5.535 -12.564 1.00 91.69 83 SER A CA 1
ATOM 663 C C . SER A 1 83 ? 4.618 -6.882 -13.262 1.00 91.69 83 SER A C 1
ATOM 665 O O . SER A 1 83 ? 4.234 -7.874 -12.631 1.00 91.69 83 SER A O 1
ATOM 667 N N . ASN A 1 84 ? 4.857 -6.944 -14.573 1.00 87.75 84 ASN A N 1
ATOM 668 C CA . ASN A 1 84 ? 4.807 -8.203 -15.323 1.00 87.75 84 ASN A CA 1
ATOM 669 C C . ASN A 1 84 ? 5.828 -9.245 -14.825 1.00 87.75 84 ASN A C 1
ATOM 671 O O . ASN A 1 84 ? 5.582 -10.440 -14.969 1.00 87.75 84 ASN A O 1
ATOM 675 N N . ASP A 1 85 ? 6.930 -8.798 -14.215 1.00 89.12 85 ASP A N 1
ATOM 676 C CA . ASP A 1 85 ? 8.011 -9.662 -13.723 1.00 89.12 85 ASP A CA 1
ATOM 677 C C . ASP A 1 85 ? 7.749 -10.196 -12.304 1.00 89.12 85 ASP A C 1
ATOM 679 O O . ASP A 1 85 ? 8.453 -11.086 -11.828 1.00 89.12 85 ASP A O 1
ATOM 683 N N . GLY A 1 86 ? 6.719 -9.679 -11.626 1.00 91.56 86 GLY A N 1
ATOM 684 C CA . GLY A 1 86 ? 6.320 -10.101 -10.287 1.00 91.56 86 GLY A CA 1
ATOM 685 C C . GLY A 1 86 ? 6.184 -8.948 -9.297 1.00 91.56 86 GLY A C 1
ATOM 686 O O . GLY A 1 86 ? 6.109 -7.776 -9.668 1.00 91.56 86 GLY A O 1
ATOM 687 N N . VAL A 1 87 ? 6.091 -9.300 -8.013 1.00 94.31 87 VAL A N 1
ATOM 688 C CA . VAL A 1 87 ?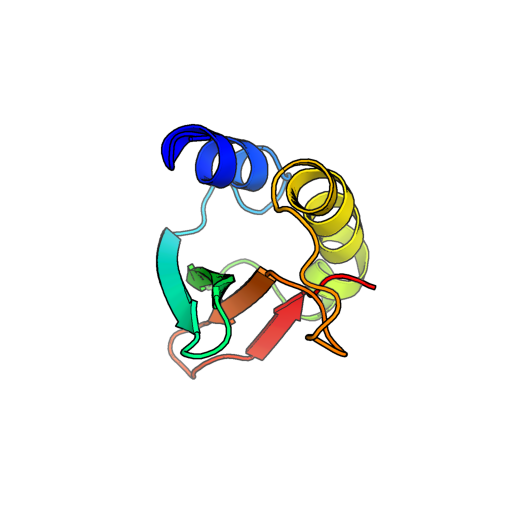 6.050 -8.330 -6.909 1.00 94.31 87 VAL A CA 1
ATOM 689 C C . VAL A 1 87 ? 7.452 -7.774 -6.689 1.00 94.31 87 VAL A C 1
ATOM 691 O O . VAL A 1 87 ? 8.396 -8.550 -6.554 1.00 94.31 87 VAL A O 1
ATOM 694 N N . PHE A 1 88 ? 7.577 -6.450 -6.629 1.00 94.50 88 PHE A N 1
ATOM 695 C CA . PHE A 1 88 ? 8.873 -5.780 -6.500 1.00 94.50 88 PHE A CA 1
ATOM 696 C C . PHE A 1 88 ? 9.012 -4.904 -5.248 1.00 94.50 88 PHE A C 1
ATOM 698 O O . PHE A 1 88 ? 10.136 -4.628 -4.845 1.00 94.50 88 PHE A O 1
ATOM 705 N N . ASP A 1 89 ? 7.914 -4.485 -4.609 1.00 95.56 89 ASP A N 1
ATOM 706 C CA . ASP A 1 89 ? 7.954 -3.757 -3.331 1.00 95.56 89 ASP A CA 1
ATOM 707 C C . ASP A 1 89 ? 6.632 -3.927 -2.560 1.00 95.56 89 ASP A C 1
ATOM 709 O O . ASP A 1 89 ? 5.615 -4.370 -3.105 1.00 95.56 89 ASP A O 1
ATOM 713 N N . SER A 1 90 ? 6.639 -3.574 -1.276 1.00 94.62 90 SER A N 1
ATOM 714 C CA . SER A 1 90 ? 5.465 -3.535 -0.417 1.00 94.62 90 SER A CA 1
ATOM 715 C C . SER A 1 90 ? 5.518 -2.416 0.628 1.00 94.62 90 SER A C 1
ATOM 717 O O . SER A 1 90 ? 6.574 -2.020 1.133 1.00 94.62 90 SER A O 1
ATOM 719 N N . VAL A 1 91 ? 4.334 -1.941 1.004 1.00 93.88 91 VAL A N 1
ATOM 720 C CA . VAL A 1 91 ? 4.100 -1.013 2.109 1.00 93.88 91 VAL A CA 1
ATOM 721 C C . VAL A 1 91 ? 3.207 -1.701 3.134 1.00 93.88 91 VAL A C 1
ATOM 723 O O . VAL A 1 91 ? 2.202 -2.318 2.781 1.00 93.88 91 VAL A O 1
ATOM 726 N N . MET A 1 92 ? 3.591 -1.598 4.400 1.00 91.50 92 MET A N 1
ATOM 727 C CA . MET A 1 92 ? 2.895 -2.181 5.545 1.00 91.50 92 MET A CA 1
ATOM 728 C C . MET A 1 92 ? 2.745 -1.125 6.658 1.00 91.50 92 MET A C 1
ATOM 730 O O . MET A 1 92 ? 3.466 -0.110 6.615 1.00 91.50 92 MET A O 1
ATOM 734 N N . PRO A 1 93 ? 1.824 -1.344 7.618 1.00 88.44 93 PRO A N 1
ATOM 735 C CA . PRO A 1 93 ? 1.782 -0.620 8.888 1.00 88.44 93 PRO A CA 1
ATOM 736 C C . PRO A 1 93 ? 3.164 -0.605 9.549 1.00 88.44 93 PRO A C 1
ATOM 738 O O . PRO A 1 93 ? 3.940 -1.539 9.338 1.00 88.44 93 PRO A O 1
ATOM 741 N N . GLU A 1 94 ? 3.485 0.458 10.286 1.00 78.19 94 GLU A N 1
ATOM 742 C CA . GLU A 1 94 ? 4.682 0.471 11.145 1.00 78.19 94 GLU A CA 1
ATOM 743 C C . GLU A 1 94 ? 4.543 -0.466 12.342 1.00 78.19 94 GLU A C 1
ATOM 745 O O . GLU A 1 94 ? 3.400 -0.635 12.823 1.00 78.19 94 GLU A O 1
#

pLDDT: mean 83.9, std 9.76, range [50.81, 95.56]

Sequence (94 aa):
MMTTDVLEEAIRRVKGLSLCRFARVWGEFHTGGTFLLIVVETNVVSPTEIELTLREPIRMVLTPLVPENPERERGSWMVVFKSNDGVFDSVMPE

Radius of gyration: 12.94 Å; chains: 1; bounding box: 31×30×33 Å